Protein AF-A0A350NYQ4-F1 (afdb_monomer_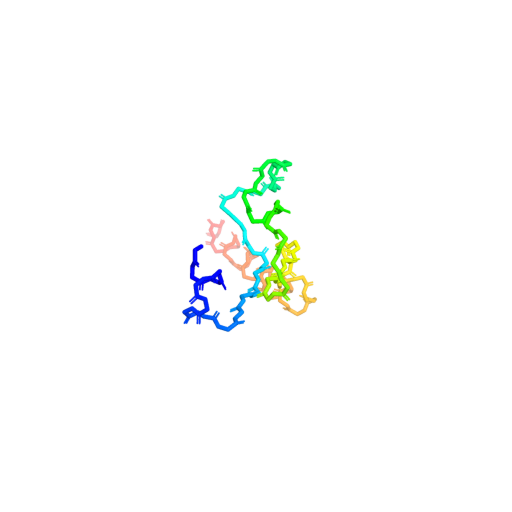lite)

Secondary structure (DSSP, 8-state):
-TTTTTSSS-EEES--SSSSPPTT-HHHH---TTEEE--S-TT-SHHHHHHHHHHHHHHHHHHH-

Structure (mmCIF, N/CA/C/O backbone):
data_AF-A0A350NYQ4-F1
#
_entry.id   AF-A0A350NYQ4-F1
#
loop_
_atom_site.group_PDB
_atom_site.id
_atom_site.type_symbol
_atom_site.label_atom_id
_atom_site.label_alt_id
_atom_site.label_comp_id
_atom_site.label_asym_id
_atom_site.label_entity_id
_atom_site.label_seq_id
_atom_site.pdbx_PDB_ins_code
_atom_site.Cartn_x
_atom_site.Cartn_y
_atom_site.Cartn_z
_atom_site.occupancy
_atom_site.B_iso_or_equiv
_atom_site.auth_seq_id
_atom_site.auth_comp_id
_atom_site.auth_asym_id
_atom_site.auth_atom_id
_atom_site.pdbx_PDB_model_num
ATOM 1 N N . GLN A 1 1 ? -17.724 -3.546 7.850 1.00 89.12 1 GLN A N 1
ATOM 2 C CA . GLN A 1 1 ? -18.574 -4.446 8.663 1.00 89.12 1 GLN A CA 1
ATOM 3 C C . GLN A 1 1 ? -17.731 -5.405 9.500 1.00 89.12 1 GLN A C 1
ATOM 5 O O . GLN A 1 1 ? -17.837 -5.335 10.712 1.00 89.12 1 GLN A O 1
ATOM 10 N N . ALA A 1 2 ? -16.826 -6.198 8.909 1.00 96.12 2 ALA A N 1
ATOM 11 C CA . ALA A 1 2 ? -15.992 -7.166 9.644 1.00 96.12 2 ALA A CA 1
ATOM 12 C C . ALA A 1 2 ? -15.196 -6.585 10.837 1.00 96.12 2 ALA A C 1
ATOM 14 O O . ALA A 1 2 ? -15.175 -7.196 11.898 1.00 96.12 2 ALA A O 1
ATOM 15 N N . LEU A 1 3 ? -14.615 -5.383 10.699 1.00 96.19 3 LEU A N 1
ATOM 16 C CA . LEU A 1 3 ? -13.924 -4.689 11.804 1.00 96.19 3 LEU A CA 1
ATOM 17 C C . LEU A 1 3 ? -14.863 -4.320 12.961 1.00 96.19 3 LEU A C 1
ATOM 19 O O . LEU A 1 3 ? -14.498 -4.465 14.120 1.00 96.19 3 LEU A O 1
ATOM 23 N N . LYS A 1 4 ? -16.085 -3.867 12.641 1.00 95.00 4 LYS A N 1
ATOM 24 C CA . LYS A 1 4 ? -17.108 -3.505 13.637 1.00 95.00 4 LYS A CA 1
ATOM 25 C C . LYS A 1 4 ? -17.646 -4.741 14.356 1.00 95.00 4 LYS A C 1
ATOM 27 O O . LYS A 1 4 ? -17.825 -4.711 15.563 1.00 95.00 4 LYS A O 1
ATOM 32 N N . ALA A 1 5 ? -17.875 -5.821 13.611 1.00 96.81 5 ALA A N 1
ATOM 33 C CA . ALA A 1 5 ? -18.332 -7.103 14.140 1.00 96.81 5 ALA A CA 1
ATOM 34 C C . ALA A 1 5 ? -17.211 -7.926 14.809 1.00 96.81 5 ALA A C 1
ATOM 36 O O . ALA A 1 5 ? -17.450 -9.068 15.187 1.00 96.81 5 ALA A O 1
ATOM 37 N N . GLN A 1 6 ? -15.987 -7.385 14.898 1.00 94.94 6 GLN A N 1
ATOM 38 C CA . GLN A 1 6 ? -14.788 -8.060 15.413 1.00 94.94 6 GLN A CA 1
ATOM 39 C C . GLN A 1 6 ? -14.487 -9.421 14.761 1.00 94.94 6 GLN A C 1
ATOM 41 O O . GLN A 1 6 ? -13.747 -10.231 15.310 1.00 94.94 6 GLN A O 1
ATOM 46 N N . THR A 1 7 ? -15.007 -9.667 13.557 1.00 98.19 7 THR A N 1
ATOM 47 C CA . THR A 1 7 ? -14.667 -10.854 12.758 1.00 98.19 7 THR A CA 1
ATOM 48 C C . THR A 1 7 ? -13.191 -10.840 12.366 1.00 98.19 7 THR A C 1
ATOM 50 O O . THR A 1 7 ? -12.566 -11.888 12.245 1.00 98.19 7 THR A O 1
ATOM 53 N N . ILE A 1 8 ? -12.629 -9.641 12.190 1.00 97.62 8 ILE A N 1
ATOM 54 C CA . ILE A 1 8 ? -11.189 -9.418 12.070 1.00 97.62 8 ILE A CA 1
ATOM 55 C C . ILE A 1 8 ? -10.731 -8.457 13.165 1.00 97.62 8 ILE A C 1
ATOM 57 O O . ILE A 1 8 ? -11.422 -7.485 13.480 1.00 97.62 8 ILE A O 1
ATOM 61 N N . GLY A 1 9 ? -9.555 -8.732 13.735 1.00 97.38 9 GLY A N 1
ATOM 62 C CA . GLY A 1 9 ? -8.982 -7.938 14.824 1.00 97.38 9 GLY A CA 1
ATOM 63 C C . GLY A 1 9 ? -8.526 -6.544 14.389 1.00 97.38 9 GLY A C 1
ATOM 64 O O . GLY A 1 9 ? -8.585 -5.615 15.189 1.00 97.38 9 GLY A O 1
ATOM 65 N N . GLY A 1 10 ? -8.148 -6.375 13.120 1.00 97.69 10 GLY A N 1
ATOM 66 C CA . GLY A 1 10 ? -7.765 -5.092 12.539 1.00 97.69 10 GLY A CA 1
ATOM 67 C C . GLY A 1 10 ? -7.476 -5.184 11.042 1.00 97.69 10 GLY A C 1
ATOM 68 O O . GLY A 1 10 ? -7.431 -6.279 10.479 1.00 97.69 10 GLY A O 1
ATOM 69 N N . ALA A 1 11 ? -7.303 -4.030 10.401 1.00 97.69 11 ALA A N 1
ATOM 70 C CA . ALA A 1 11 ? -6.890 -3.915 9.006 1.00 97.69 11 ALA A CA 1
ATOM 71 C C . ALA A 1 11 ? -5.931 -2.731 8.825 1.00 97.69 11 ALA A C 1
ATOM 73 O O . ALA A 1 11 ? -6.146 -1.664 9.400 1.00 97.69 11 ALA A O 1
ATOM 74 N N . ALA A 1 12 ? -4.900 -2.923 8.004 1.00 97.00 12 ALA A N 1
ATOM 75 C CA . ALA A 1 12 ? -3.975 -1.880 7.580 1.00 97.00 12 ALA A CA 1
ATOM 76 C C . ALA A 1 12 ? -3.908 -1.875 6.049 1.00 97.00 12 ALA A C 1
ATOM 78 O O . ALA A 1 12 ? -3.700 -2.934 5.455 1.00 97.00 12 ALA A O 1
ATOM 79 N N . LEU A 1 13 ? -4.134 -0.722 5.420 1.00 96.75 13 LEU A N 1
ATOM 80 C CA . LEU A 1 13 ? -4.219 -0.592 3.963 1.00 96.75 13 LEU A CA 1
ATOM 81 C C . LEU A 1 13 ? -3.401 0.606 3.477 1.00 96.75 13 LEU A C 1
ATOM 83 O O . LEU A 1 13 ? -3.442 1.662 4.103 1.00 96.75 13 LEU A O 1
ATOM 87 N N . ASP A 1 14 ? -2.726 0.465 2.340 1.00 97.19 14 ASP A N 1
ATOM 88 C CA . ASP A 1 14 ? -2.154 1.594 1.596 1.00 97.19 14 ASP A CA 1
ATOM 89 C C . ASP A 1 14 ? -2.927 1.902 0.303 1.00 97.19 14 ASP A C 1
ATOM 91 O O . ASP A 1 14 ? -2.778 2.979 -0.256 1.00 97.19 14 ASP A O 1
ATOM 95 N N . VAL A 1 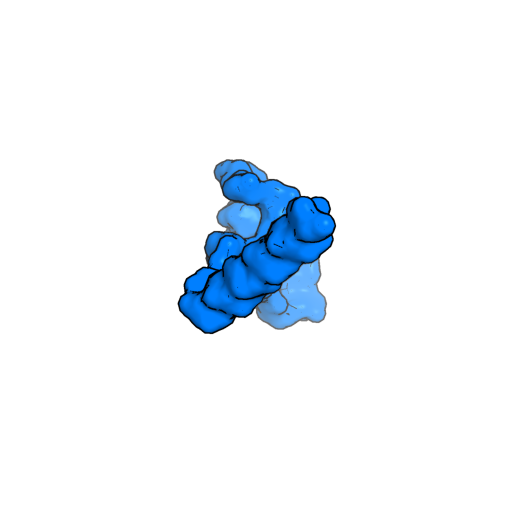15 ? -3.800 0.995 -0.141 1.00 96.50 15 VAL A N 1
ATOM 96 C CA . VAL A 1 15 ? -4.608 1.136 -1.360 1.00 96.50 15 VAL A CA 1
ATOM 97 C C . VAL A 1 15 ? -6.089 1.311 -1.052 1.00 96.50 15 VAL A C 1
ATOM 99 O O . VAL A 1 15 ? -6.619 0.730 -0.098 1.00 96.50 15 VAL A O 1
ATOM 102 N N . LEU A 1 16 ? -6.780 2.074 -1.899 1.00 96.00 16 LEU A N 1
ATOM 103 C CA . LEU A 1 16 ? -8.230 2.269 -1.843 1.00 96.00 16 LEU A CA 1
ATOM 104 C C . LEU A 1 16 ? -8.858 2.068 -3.228 1.00 96.00 16 LEU A C 1
ATOM 106 O O . LEU A 1 16 ? -8.182 2.003 -4.246 1.00 96.00 16 LEU A O 1
ATOM 110 N N . THR A 1 17 ? -10.186 1.947 -3.274 1.00 95.00 17 THR A N 1
ATOM 111 C CA . THR A 1 17 ? -10.901 1.688 -4.543 1.00 95.00 17 THR A CA 1
ATOM 112 C C . THR A 1 17 ? -10.795 2.826 -5.561 1.00 95.00 17 THR A C 1
ATOM 114 O O . THR A 1 17 ? -10.877 2.579 -6.761 1.00 95.00 17 THR A O 1
ATOM 117 N N . VAL A 1 18 ? -10.623 4.060 -5.085 1.00 94.25 18 VAL A N 1
ATOM 118 C CA . VAL A 1 18 ? -10.407 5.264 -5.891 1.00 94.25 18 VAL A CA 1
ATOM 119 C C . VAL A 1 18 ? -9.300 6.070 -5.231 1.00 94.25 18 VAL A C 1
ATOM 121 O O . VAL A 1 18 ? -9.312 6.248 -4.010 1.00 94.25 18 VAL A O 1
ATOM 124 N N . GLU A 1 19 ? -8.366 6.563 -6.042 1.00 94.62 19 GLU A N 1
ATOM 125 C CA . GLU A 1 19 ? -7.194 7.297 -5.577 1.00 94.62 19 GLU A CA 1
ATOM 126 C C . GLU A 1 19 ? -7.000 8.601 -6.380 1.00 94.62 19 GLU A C 1
ATOM 128 O O . GLU A 1 19 ? -6.982 8.550 -7.612 1.00 94.62 19 GLU A O 1
ATOM 133 N N . PRO A 1 20 ? -6.849 9.768 -5.716 1.00 94.12 20 PRO A N 1
ATOM 134 C CA . PRO A 1 20 ? -6.953 9.970 -4.267 1.00 94.12 20 PRO A CA 1
ATOM 135 C C . PRO A 1 20 ? -8.388 9.717 -3.758 1.00 94.12 20 PRO A C 1
ATOM 137 O O . PRO A 1 20 ? -9.347 9.940 -4.502 1.00 94.12 20 PRO A O 1
ATOM 140 N N . PRO A 1 21 ? -8.566 9.239 -2.512 1.00 94.69 21 PRO A N 1
ATOM 141 C CA . PRO A 1 21 ? -9.898 8.975 -1.990 1.00 94.69 21 PRO A CA 1
ATOM 142 C C . PRO A 1 21 ? -10.699 10.279 -1.889 1.00 94.69 21 PRO A C 1
ATOM 144 O O . PRO A 1 21 ? -10.168 11.280 -1.401 1.00 94.69 21 PRO A O 1
ATOM 147 N N . PRO A 1 22 ? -11.977 10.289 -2.303 1.00 94.69 22 PRO A N 1
ATOM 148 C CA . PRO A 1 22 ? -12.834 11.445 -2.085 1.00 94.69 22 PRO A CA 1
ATOM 149 C C . PRO A 1 22 ? -13.063 11.664 -0.583 1.00 94.69 22 PRO A C 1
ATOM 151 O O . PRO A 1 22 ? -12.998 10.724 0.212 1.00 94.69 22 PRO A O 1
ATOM 154 N N . GLU A 1 23 ? -13.400 12.892 -0.184 1.00 90.69 23 GLU A N 1
ATOM 155 C CA . GLU A 1 23 ? -13.657 13.239 1.227 1.00 90.69 23 GLU A CA 1
ATOM 156 C C . GLU A 1 23 ? -14.749 12.370 1.873 1.00 90.69 23 GLU A C 1
ATOM 158 O O . GLU A 1 23 ? -14.731 12.108 3.076 1.00 90.69 23 GLU A O 1
ATOM 163 N N . ASN A 1 24 ? -15.696 11.883 1.068 1.00 94.12 24 ASN A N 1
ATOM 164 C CA . ASN A 1 24 ? -16.777 11.013 1.518 1.00 94.12 24 ASN A CA 1
ATOM 165 C C . ASN A 1 24 ? -16.457 9.510 1.449 1.00 94.12 24 ASN A C 1
ATOM 167 O O . ASN A 1 24 ? -17.365 8.686 1.576 1.00 94.12 24 ASN A O 1
ATOM 171 N N . HIS A 1 25 ? -15.193 9.123 1.250 1.00 95.06 25 HIS A N 1
ATOM 172 C CA . HIS A 1 25 ? -14.818 7.717 1.165 1.00 95.06 25 HIS A CA 1
ATOM 173 C C . HIS A 1 25 ? -15.140 6.985 2.490 1.00 95.06 25 HIS A C 1
ATOM 175 O O . HIS A 1 25 ? -14.651 7.391 3.550 1.00 95.06 25 HIS A O 1
ATOM 181 N N . PRO A 1 26 ? -15.892 5.865 2.474 1.00 93.50 26 PRO A N 1
ATOM 182 C CA . PRO A 1 26 ? -16.391 5.226 3.696 1.00 93.50 26 PRO A CA 1
ATOM 183 C C . PRO A 1 26 ? -15.305 4.821 4.694 1.00 93.50 26 PRO A C 1
ATOM 185 O O . PRO A 1 26 ? -15.518 4.902 5.899 1.00 93.50 26 PRO A O 1
ATOM 188 N N . LEU A 1 27 ? -14.139 4.386 4.204 1.00 94.12 27 LEU A N 1
ATOM 189 C CA . LEU A 1 27 ? -13.005 4.022 5.062 1.00 94.12 27 LEU A CA 1
ATOM 190 C C . LEU A 1 27 ? -12.260 5.239 5.628 1.00 94.12 27 LEU A C 1
ATOM 192 O O . LEU A 1 27 ? -11.656 5.115 6.683 1.00 94.12 27 LEU A O 1
ATOM 196 N N . MET A 1 28 ? -12.344 6.405 4.978 1.00 92.19 28 MET A N 1
ATOM 197 C CA . MET A 1 28 ? -11.768 7.653 5.498 1.00 92.19 28 MET A CA 1
ATOM 198 C C . MET A 1 28 ? -12.656 8.259 6.589 1.00 92.19 28 MET A C 1
ATOM 200 O O . MET A 1 28 ? -12.161 8.841 7.546 1.00 92.19 28 MET A O 1
ATOM 204 N N . GLN A 1 29 ? -13.975 8.075 6.476 1.00 91.94 29 GLN A N 1
ATOM 205 C CA . GLN A 1 29 ? -14.943 8.478 7.500 1.00 91.94 29 GLN A CA 1
ATOM 206 C C . GLN A 1 29 ? -15.078 7.464 8.645 1.00 91.94 29 GLN A C 1
ATOM 208 O O . GLN A 1 29 ? -15.692 7.752 9.674 1.00 91.94 29 GLN A O 1
ATOM 213 N N . ALA A 1 30 ? -14.548 6.252 8.473 1.00 91.38 30 ALA A N 1
ATOM 214 C CA . ALA A 1 30 ? -14.648 5.204 9.471 1.00 91.38 30 ALA A CA 1
ATOM 215 C C . ALA A 1 30 ? -13.749 5.527 10.672 1.00 91.38 30 ALA A C 1
ATOM 217 O O . ALA A 1 30 ? -12.559 5.235 10.671 1.00 91.38 30 ALA A O 1
ATOM 218 N N . SER A 1 31 ? -14.337 6.071 11.738 1.00 90.19 31 SER A N 1
ATOM 219 C CA . SER A 1 31 ? -13.671 6.155 13.041 1.00 90.19 31 SER A CA 1
ATOM 220 C C . SER A 1 31 ? -13.648 4.764 13.689 1.00 90.19 31 SER A C 1
ATOM 222 O O . SER A 1 31 ? -14.585 4.363 14.380 1.00 90.19 31 SER A O 1
ATOM 224 N N . LEU A 1 32 ? -12.615 3.977 13.375 1.00 95.69 32 LEU A N 1
ATOM 225 C CA . LEU A 1 32 ? -12.403 2.624 13.891 1.00 95.69 32 LEU A CA 1
ATOM 226 C C . LEU A 1 32 ? -10.986 2.516 14.474 1.00 95.69 32 LEU A C 1
ATOM 228 O O . LEU A 1 32 ? -10.025 2.737 13.741 1.00 95.69 32 LEU A O 1
ATOM 232 N N . PRO A 1 33 ? -10.821 2.141 15.757 1.00 94.25 33 PRO A N 1
ATOM 233 C CA . PRO A 1 33 ? -9.508 2.130 16.413 1.00 94.25 33 PRO A CA 1
ATOM 234 C C . PRO A 1 33 ? -8.560 1.046 15.876 1.00 94.25 33 PRO A C 1
ATOM 236 O O . PRO A 1 33 ? -7.360 1.100 16.117 1.00 94.25 33 PRO A O 1
ATOM 239 N N . ASN A 1 34 ? -9.089 0.058 15.154 1.00 97.38 34 ASN A N 1
ATOM 240 C CA . ASN A 1 34 ? -8.352 -1.055 14.562 1.00 97.38 34 ASN A CA 1
ATOM 241 C C . ASN A 1 34 ? -8.256 -0.967 13.027 1.00 97.38 34 ASN A C 1
ATOM 243 O O . ASN A 1 34 ? -8.077 -1.986 12.356 1.00 97.38 34 ASN A O 1
ATOM 247 N N . LEU A 1 35 ? -8.395 0.238 12.471 1.00 97.44 35 LEU A N 1
ATOM 248 C CA . LEU A 1 35 ? -8.213 0.527 11.052 1.00 97.44 35 LEU A CA 1
ATOM 249 C C . LEU A 1 35 ? -7.072 1.531 10.874 1.00 97.44 35 LEU A C 1
ATOM 251 O O . LEU A 1 35 ? -7.144 2.646 11.380 1.00 97.44 35 LEU A O 1
ATOM 255 N N . LEU A 1 36 ? -6.041 1.141 10.128 1.00 96.94 36 LEU A N 1
ATOM 256 C CA . LEU A 1 36 ? -4.943 2.016 9.727 1.00 96.94 36 LEU A CA 1
ATOM 257 C C . LEU A 1 36 ? -4.946 2.173 8.210 1.00 96.94 36 LEU A C 1
ATOM 259 O O . LEU A 1 36 ? -5.042 1.191 7.477 1.00 96.94 36 LEU A O 1
ATOM 263 N N . ILE A 1 37 ? -4.839 3.411 7.738 1.00 95.75 37 ILE A N 1
ATOM 264 C CA . ILE A 1 37 ? -4.779 3.716 6.310 1.00 95.75 37 ILE A CA 1
ATOM 265 C C . ILE A 1 37 ? -3.599 4.648 6.070 1.00 95.75 37 ILE A C 1
ATOM 267 O O . ILE A 1 37 ? -3.467 5.674 6.739 1.00 95.75 37 ILE A O 1
ATOM 271 N N . THR A 1 38 ? -2.751 4.294 5.115 1.00 95.75 38 THR A N 1
ATOM 272 C CA . THR A 1 38 ? -1.698 5.159 4.578 1.00 95.75 38 THR A CA 1
ATOM 273 C C . THR A 1 38 ? -2.037 5.543 3.136 1.00 95.75 38 THR A 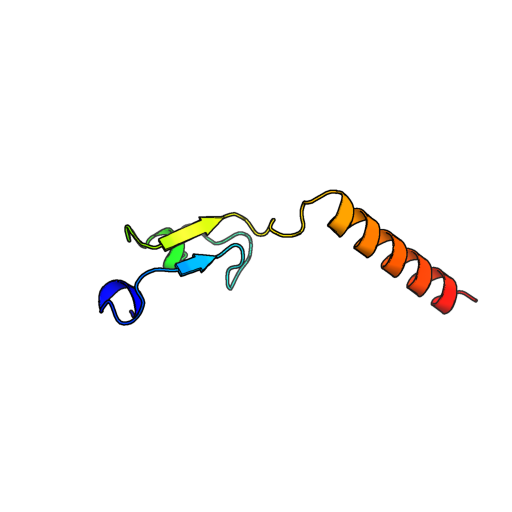C 1
ATOM 275 O O . THR A 1 38 ? -2.867 4.887 2.510 1.00 95.75 38 THR A O 1
ATOM 278 N N . PRO A 1 39 ? -1.411 6.587 2.566 1.00 94.75 39 PRO A N 1
ATOM 279 C CA . PRO A 1 39 ? -1.431 6.781 1.117 1.00 94.75 39 PRO A CA 1
ATOM 280 C C . PRO A 1 39 ? -0.850 5.561 0.385 1.00 94.75 39 PRO A C 1
ATOM 282 O O . PRO A 1 39 ? -0.087 4.805 0.987 1.00 94.75 39 PRO A O 1
ATOM 285 N N . HIS A 1 40 ? -1.119 5.436 -0.918 1.00 96.81 40 HIS A N 1
ATOM 286 C CA . HIS A 1 40 ? -0.604 4.352 -1.765 1.00 96.81 40 HIS A CA 1
ATOM 287 C C . HIS A 1 40 ? 0.890 4.511 -2.046 1.00 96.81 40 HIS A C 1
ATOM 289 O O . HIS A 1 40 ? 1.339 4.973 -3.098 1.00 96.81 40 HIS A O 1
ATOM 295 N N . ASN A 1 41 ? 1.682 4.169 -1.037 1.00 95.69 41 ASN A N 1
ATOM 296 C CA . ASN A 1 41 ? 3.105 4.447 -0.989 1.00 95.69 41 ASN A CA 1
ATOM 297 C C . ASN A 1 41 ? 3.940 3.281 -0.446 1.00 95.69 41 ASN A C 1
ATOM 299 O O . ASN A 1 41 ? 5.137 3.474 -0.227 1.00 95.69 41 ASN A O 1
ATOM 303 N N . ALA A 1 42 ? 3.399 2.062 -0.310 1.00 95.69 42 ALA A N 1
ATOM 304 C CA . ALA A 1 42 ? 4.202 0.912 0.119 1.00 95.69 42 ALA A CA 1
ATOM 305 C C . ALA A 1 42 ? 5.402 0.638 -0.813 1.00 95.69 42 ALA A C 1
ATOM 307 O O . ALA A 1 42 ? 6.432 0.108 -0.391 1.00 95.69 42 ALA A O 1
ATOM 308 N N . TRP A 1 43 ? 5.320 1.052 -2.081 1.00 95.12 43 TRP A N 1
ATOM 309 C CA . TRP A 1 43 ? 6.384 0.893 -3.076 1.00 95.12 43 TRP A CA 1
ATOM 310 C C . TRP A 1 43 ? 7.445 2.013 -3.072 1.00 95.12 43 TRP A C 1
ATOM 312 O O . TRP A 1 43 ? 8.395 1.950 -3.856 1.00 95.12 43 TRP A O 1
ATOM 322 N N . ILE A 1 44 ? 7.339 3.021 -2.194 1.00 95.94 44 ILE A N 1
ATOM 323 C CA . ILE A 1 44 ? 8.183 4.233 -2.226 1.00 95.94 44 ILE A CA 1
ATOM 324 C C . ILE A 1 44 ? 9.668 3.974 -1.928 1.00 95.94 44 ILE A C 1
ATOM 326 O O . ILE A 1 44 ? 10.529 4.796 -2.267 1.00 95.94 44 ILE A O 1
ATOM 330 N N . ALA A 1 45 ? 9.991 2.830 -1.319 1.00 97.38 45 ALA A N 1
ATOM 331 C CA . ALA A 1 45 ? 11.359 2.441 -1.001 1.00 97.38 45 ALA A CA 1
ATOM 332 C C . ALA A 1 45 ? 12.275 2.568 -2.231 1.00 97.38 45 ALA A C 1
ATOM 334 O O . ALA A 1 45 ? 11.954 2.088 -3.320 1.00 97.38 45 ALA A O 1
ATOM 335 N N . ASN A 1 46 ? 13.450 3.185 -2.053 1.00 98.12 46 ASN A N 1
ATOM 336 C CA . ASN A 1 46 ? 14.374 3.467 -3.157 1.00 98.12 46 ASN A CA 1
ATOM 337 C C . ASN A 1 46 ? 14.724 2.207 -3.969 1.00 98.12 46 ASN A C 1
ATOM 339 O O . ASN A 1 46 ? 14.700 2.229 -5.195 1.00 98.12 46 ASN A O 1
ATOM 343 N N . ALA A 1 47 ? 14.963 1.083 -3.287 1.00 98.19 47 ALA A N 1
ATOM 344 C CA . ALA A 1 47 ? 15.257 -0.192 -3.935 1.00 98.19 47 ALA A CA 1
ATOM 345 C C . ALA A 1 47 ? 14.082 -0.730 -4.776 1.00 98.19 47 ALA A C 1
ATOM 347 O O . ALA A 1 47 ? 14.306 -1.308 -5.838 1.00 98.19 47 ALA A O 1
ATOM 348 N N . SER A 1 48 ? 12.835 -0.533 -4.333 1.00 97.94 48 SER A N 1
ATOM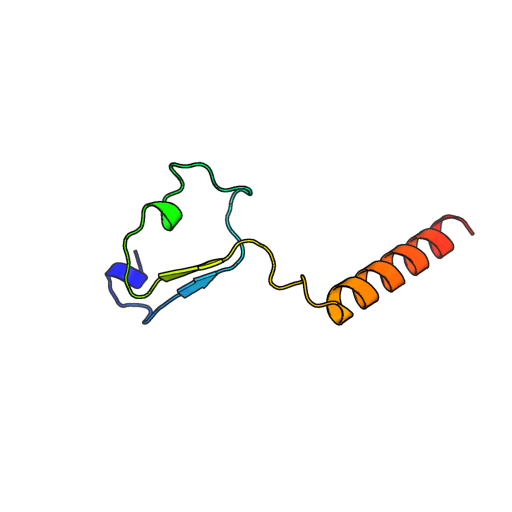 349 C CA . SER A 1 48 ? 11.639 -0.932 -5.090 1.00 97.94 48 SER A CA 1
ATOM 350 C C . SER A 1 48 ? 11.489 -0.097 -6.357 1.00 97.94 48 SER A C 1
ATOM 352 O O . SER A 1 48 ? 11.325 -0.656 -7.441 1.00 97.94 48 SER A O 1
ATOM 354 N N . ARG A 1 49 ? 11.654 1.225 -6.243 1.00 98.00 49 ARG A N 1
ATOM 355 C CA . ARG A 1 49 ? 11.622 2.144 -7.389 1.00 98.00 49 ARG A CA 1
ATOM 356 C C . ARG A 1 49 ? 12.741 1.861 -8.390 1.00 98.00 49 ARG A C 1
ATOM 358 O O . ARG A 1 49 ? 12.480 1.827 -9.587 1.00 98.00 49 ARG A O 1
ATOM 365 N N . GLN A 1 50 ? 13.957 1.578 -7.917 1.00 98.56 50 GLN A N 1
ATOM 366 C CA . GLN A 1 50 ? 15.074 1.233 -8.799 1.00 98.56 50 GLN A CA 1
ATOM 367 C C . GLN A 1 50 ? 14.803 -0.053 -9.591 1.00 98.56 50 GLN A C 1
ATOM 369 O O . GLN A 1 50 ? 15.035 -0.088 -10.796 1.00 98.56 50 GLN A O 1
ATOM 374 N N . ARG A 1 51 ? 14.275 -1.102 -8.941 1.00 98.44 51 ARG A N 1
ATOM 375 C CA . ARG A 1 51 ? 13.903 -2.351 -9.629 1.00 98.44 51 ARG A CA 1
ATOM 376 C C . ARG A 1 51 ? 12.828 -2.125 -10.690 1.00 98.44 51 ARG A C 1
ATOM 378 O O . ARG A 1 51 ? 12.963 -2.653 -11.790 1.00 98.44 51 ARG A O 1
ATOM 385 N N . LEU A 1 52 ? 11.800 -1.335 -10.370 1.00 98.06 52 LEU A N 1
ATOM 386 C CA . LEU A 1 52 ? 10.743 -0.973 -11.316 1.00 98.06 52 LEU A CA 1
ATOM 387 C C . LEU A 1 52 ? 11.322 -0.267 -12.549 1.00 98.06 52 LEU A C 1
ATOM 389 O O . LEU A 1 52 ? 11.087 -0.709 -13.669 1.00 98.06 52 LEU A O 1
ATOM 393 N N . LEU A 1 53 ? 12.113 0.790 -12.346 1.00 98.31 53 LEU A N 1
ATOM 394 C CA . LEU A 1 53 ? 12.681 1.572 -13.447 1.00 98.31 53 LEU A CA 1
ATOM 395 C C . LEU A 1 53 ? 13.613 0.739 -14.328 1.00 98.31 53 LEU A C 1
ATOM 397 O O . LEU A 1 53 ? 13.511 0.817 -15.549 1.00 98.31 53 LEU A O 1
ATOM 401 N N . ASN A 1 54 ? 14.457 -0.108 -13.732 1.00 98.56 54 ASN A N 1
ATOM 402 C CA . ASN A 1 54 ? 15.316 -1.015 -14.495 1.00 98.56 54 ASN A CA 1
ATOM 403 C C . ASN A 1 54 ? 14.491 -1.904 -15.439 1.00 98.56 54 ASN A C 1
ATOM 405 O O . ASN A 1 54 ? 14.843 -2.043 -16.608 1.00 98.56 54 ASN A O 1
ATOM 409 N N . LYS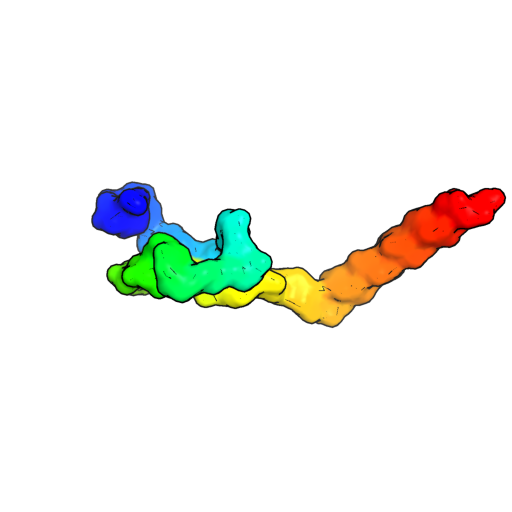 A 1 55 ? 13.373 -2.464 -14.954 1.00 98.44 55 LYS A N 1
ATOM 410 C CA . LYS A 1 55 ? 12.495 -3.317 -15.766 1.00 98.44 55 LYS A CA 1
ATOM 411 C C . LYS A 1 55 ? 11.752 -2.550 -16.852 1.00 98.44 55 L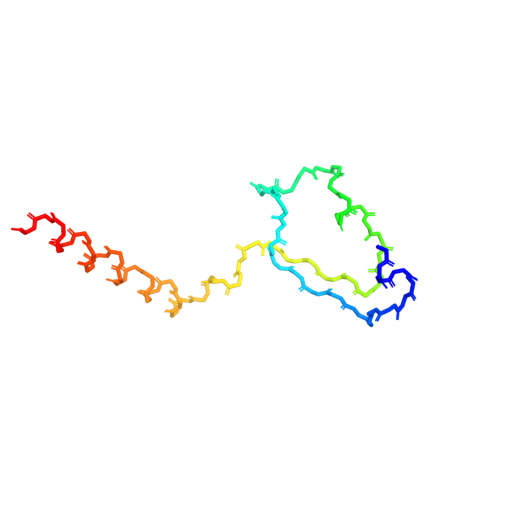YS A C 1
ATOM 413 O O . LYS A 1 55 ? 11.663 -3.041 -17.970 1.00 98.44 55 LYS A O 1
ATOM 418 N N . VAL A 1 56 ? 11.272 -1.342 -16.563 1.00 98.56 56 VAL A N 1
ATOM 419 C CA . VAL A 1 56 ? 10.633 -0.487 -17.578 1.00 98.56 56 VAL A CA 1
ATOM 420 C C . VAL A 1 56 ? 11.606 -0.169 -18.716 1.00 98.56 56 VAL A C 1
ATOM 422 O O . VAL A 1 56 ? 11.239 -0.292 -19.882 1.00 98.56 56 VAL A O 1
ATOM 425 N N . VAL A 1 57 ? 12.853 0.189 -18.392 1.00 98.56 57 VAL A N 1
ATOM 426 C CA . VAL A 1 57 ? 13.887 0.487 -19.396 1.00 98.56 57 VAL A CA 1
ATOM 427 C C . VAL A 1 57 ? 14.241 -0.753 -20.219 1.00 98.56 57 VAL A C 1
ATOM 429 O O . VAL A 1 57 ? 14.307 -0.660 -21.441 1.00 98.56 57 VAL A O 1
ATOM 432 N N . GLU A 1 58 ? 14.419 -1.911 -19.577 1.00 98.56 58 GLU A N 1
ATOM 433 C CA . GLU A 1 58 ? 14.673 -3.194 -20.252 1.00 98.56 58 GLU A CA 1
ATOM 434 C C . GLU A 1 58 ? 13.560 -3.534 -21.256 1.00 98.56 58 GLU A C 1
ATOM 436 O O . GLU A 1 58 ? 13.840 -3.839 -22.415 1.00 98.56 58 GLU A O 1
ATOM 441 N N . HIS A 1 59 ? 12.295 -3.410 -20.842 1.00 98.38 59 HIS A N 1
ATOM 442 C CA . HIS A 1 59 ? 11.140 -3.661 -21.707 1.00 98.38 59 HIS A CA 1
ATOM 443 C C . HIS A 1 59 ? 11.054 -2.677 -22.879 1.00 98.38 59 HIS A C 1
ATOM 445 O O . HIS A 1 59 ? 10.764 -3.087 -24.001 1.00 98.38 59 HIS A O 1
ATOM 451 N N . LEU A 1 60 ? 11.311 -1.388 -22.639 1.00 98.56 60 LEU A N 1
ATOM 452 C CA . LEU A 1 60 ? 11.293 -0.377 -23.694 1.00 98.56 60 LEU A CA 1
ATOM 453 C C . LEU A 1 60 ? 12.404 -0.619 -24.722 1.00 98.56 60 LEU A C 1
ATOM 455 O O . LEU A 1 60 ? 12.150 -0.541 -25.920 1.00 98.56 60 LEU A O 1
ATOM 459 N N . ALA A 1 61 ? 13.615 -0.942 -24.263 1.00 98.44 61 ALA A N 1
ATOM 460 C CA . ALA A 1 61 ? 14.736 -1.256 -25.144 1.00 98.44 61 ALA A CA 1
ATOM 461 C C . ALA A 1 61 ? 14.427 -2.468 -26.036 1.00 98.44 61 ALA A C 1
ATOM 463 O O . ALA A 1 61 ? 14.693 -2.424 -27.233 1.00 98.44 61 ALA A O 1
ATOM 464 N N . ALA A 1 62 ? 13.809 -3.511 -25.473 1.00 98.25 62 ALA A N 1
ATOM 465 C CA . ALA A 1 62 ? 13.394 -4.692 -26.225 1.00 98.25 62 ALA A CA 1
ATOM 466 C C . ALA A 1 62 ? 12.267 -4.415 -27.236 1.00 98.25 62 ALA A C 1
ATOM 468 O O . ALA A 1 62 ? 12.195 -5.093 -28.252 1.00 98.25 62 ALA A O 1
ATOM 469 N N . PHE A 1 63 ? 11.386 -3.445 -26.972 1.00 98.19 63 PHE A N 1
ATOM 470 C CA . PHE A 1 63 ? 10.301 -3.077 -27.890 1.00 98.19 63 PHE A CA 1
ATOM 471 C C . PHE A 1 63 ? 10.783 -2.276 -29.111 1.00 98.19 63 PHE A C 1
ATOM 473 O O . PHE A 1 63 ? 10.144 -2.319 -30.158 1.00 98.19 63 PHE A O 1
ATOM 480 N N . ILE A 1 64 ? 11.872 -1.513 -28.966 1.00 97.69 64 ILE A N 1
ATOM 481 C CA . ILE A 1 64 ? 12.401 -0.629 -30.020 1.00 97.69 64 ILE A CA 1
ATOM 482 C C . ILE A 1 64 ? 13.412 -1.346 -30.937 1.00 97.69 64 ILE A C 1
ATOM 484 O O . ILE A 1 64 ? 13.624 -0.889 -32.060 1.00 97.69 64 ILE A O 1
ATOM 488 N N . ALA A 1 65 ? 14.051 -2.418 -30.457 1.00 88.38 65 ALA A N 1
ATOM 489 C CA . ALA A 1 65 ? 15.025 -3.219 -31.207 1.00 88.38 65 ALA A CA 1
ATOM 490 C C . ALA A 1 65 ? 14.369 -4.074 -32.304 1.00 88.38 65 ALA A C 1
ATOM 492 O O . ALA A 1 65 ? 15.007 -4.211 -33.373 1.00 88.38 65 ALA A O 1
#

Organism: NCBI:txid589873

pLDDT: mean 96.02, std 2.43, range [88.38, 98.56]

Foldseek 3Di:
DCLVVVVDVADEEQDDPDPPDDPVRPLNVDPGPRYHYHHNCPQVPPVSVVVVVVVVVVVVVVVVD

Sequence (65 aa):
QALKAQTIGGAALDVLTVEPPPENHPLMQASLPNLLITPHNAWIANASRQRLLNKVVEHLAAFIA

InterPro domains:
  IPR006140 D-isomer specific 2-hydroxyacid dehydrogenase, NAD-binding domain [PF02826] (1-42)
  IPR036291 NAD(P)-binding domain superfamily [SSF51735] (1-43)
  IPR050418 D-isomer specific 2-hydroxyacid dehydrogenase, PdxB subfamily [PTHR43761] (1-65)

Radius of gyration: 17.85 Å; chains: 1; bounding box: 34×24×48 Å